Protein AF-A0A2R6M5D2-F1 (afdb_monomer_lite)

pLDDT: mean 83.25, std 9.96, range [59.75, 95.88]

Radius of gyration: 19.09 Å; chains: 1; bounding box: 32×17×62 Å

Foldseek 3Di:
DKDKDFDPVQAPDPVLVVVLVVVLCVLVVVLVVLVVVPDVDPVVSVVVSVVSVVVSVVSNVVSVVVNVVSRVVRIDIDDD

Sequence (80 aa):
MAEIRVPKGERPSYGKYVAYAVIGIFLVTPVDGTAARGVDSTVLGVVVLLIAGVLNVGVVFLMVQSLIEEWFDAAEIIEE

Structure (mmCIF, N/CA/C/O backbone):
data_AF-A0A2R6M5D2-F1
#
_entry.id   AF-A0A2R6M5D2-F1
#
loop_
_atom_site.group_PDB
_atom_site.id
_atom_site.type_symbol
_atom_site.label_atom_id
_atom_site.label_alt_id
_atom_site.label_comp_id
_atom_site.label_asym_id
_atom_site.label_entity_id
_atom_site.label_seq_id
_atom_site.pdbx_PDB_ins_code
_atom_site.Cartn_x
_atom_site.Cartn_y
_atom_site.Cartn_z
_atom_site.occupancy
_atom_site.B_iso_or_equiv
_atom_site.aut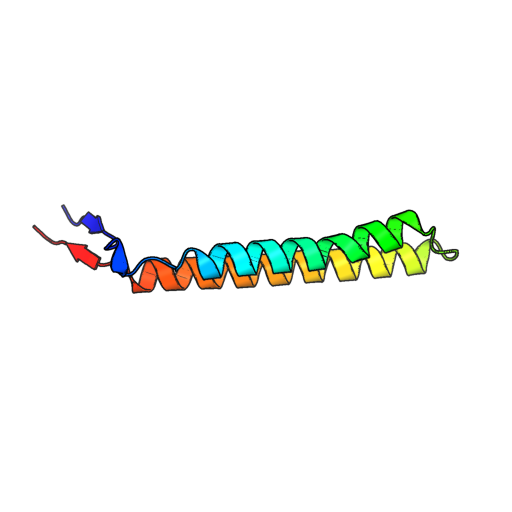h_seq_id
_atom_site.auth_comp_id
_atom_site.auth_asym_id
_atom_site.auth_atom_id
_atom_site.pdbx_PDB_model_num
ATOM 1 N N . MET A 1 1 ? -2.214 3.363 34.196 1.00 65.19 1 MET A N 1
ATOM 2 C CA . MET A 1 1 ? -1.479 3.971 33.047 1.00 65.19 1 MET A CA 1
ATOM 3 C C . MET A 1 1 ? -2.391 3.837 31.843 1.00 65.19 1 MET A C 1
ATOM 5 O O . MET A 1 1 ? -3.067 2.826 31.781 1.00 65.19 1 MET A O 1
ATOM 9 N N . ALA A 1 2 ? -2.441 4.800 30.920 1.00 76.00 2 ALA A N 1
ATOM 10 C CA . ALA A 1 2 ? -3.273 4.632 29.727 1.00 76.00 2 ALA A CA 1
ATOM 11 C C . ALA A 1 2 ? -2.687 3.530 28.822 1.00 76.00 2 ALA A C 1
ATOM 13 O O . ALA A 1 2 ? -1.524 3.627 28.420 1.00 76.00 2 ALA A O 1
ATOM 14 N N . GLU A 1 3 ? -3.462 2.483 28.531 1.00 85.44 3 GLU A N 1
ATOM 15 C CA . GLU A 1 3 ? -3.079 1.409 27.603 1.00 85.44 3 GLU A CA 1
ATOM 16 C C . GLU A 1 3 ? -3.778 1.628 26.254 1.00 85.44 3 GLU A C 1
ATOM 18 O O . GLU A 1 3 ? -4.993 1.810 26.201 1.00 85.44 3 GLU A O 1
ATOM 23 N N . ILE A 1 4 ? -3.013 1.612 25.156 1.00 84.44 4 ILE A N 1
ATOM 24 C CA . ILE A 1 4 ? -3.570 1.631 23.797 1.00 84.44 4 ILE A CA 1
ATOM 25 C C . ILE A 1 4 ? -3.812 0.188 23.370 1.00 84.44 4 ILE A C 1
ATOM 27 O O . ILE A 1 4 ? -2.867 -0.601 23.262 1.00 84.44 4 ILE A O 1
ATOM 31 N N . ARG A 1 5 ? -5.067 -0.155 23.080 1.00 88.56 5 ARG A N 1
ATOM 32 C CA . ARG A 1 5 ? -5.458 -1.500 22.656 1.00 88.56 5 ARG A CA 1
ATOM 33 C C . ARG A 1 5 ? -6.243 -1.446 21.354 1.00 88.56 5 ARG A C 1
ATOM 35 O O . ARG A 1 5 ? -7.110 -0.610 21.179 1.00 88.56 5 ARG A O 1
ATOM 42 N N . VAL A 1 6 ? -5.975 -2.405 20.466 1.00 86.88 6 VAL A N 1
ATOM 43 C CA . VAL A 1 6 ? -6.745 -2.588 19.226 1.00 86.88 6 VAL A CA 1
ATOM 44 C C . VAL A 1 6 ? -7.513 -3.915 19.290 1.00 86.88 6 VAL A C 1
ATOM 46 O O . VAL A 1 6 ? -6.876 -4.994 19.251 1.00 86.88 6 VAL A O 1
ATOM 49 N N . PRO A 1 7 ? -8.856 -3.882 19.406 1.00 87.75 7 PRO A N 1
ATOM 50 C CA . PRO A 1 7 ? -9.708 -5.066 19.424 1.00 87.75 7 PRO A CA 1
ATOM 51 C C . PRO A 1 7 ? -9.486 -5.943 18.189 1.00 87.75 7 PRO A C 1
ATOM 53 O O . PRO A 1 7 ? -9.357 -5.459 17.072 1.00 87.75 7 PRO A O 1
ATOM 56 N N . LYS A 1 8 ? -9.436 -7.272 18.357 1.00 83.25 8 LYS A N 1
ATOM 57 C CA . LYS A 1 8 ? -9.125 -8.196 17.244 1.00 83.25 8 LYS A CA 1
ATOM 58 C C . LYS A 1 8 ? -10.115 -8.117 16.075 1.00 83.25 8 LYS A C 1
ATOM 60 O O . LYS A 1 8 ? -9.706 -8.406 14.957 1.00 83.25 8 LYS A O 1
ATOM 65 N N . GLY A 1 9 ? -11.375 -7.772 16.345 1.00 84.88 9 GLY A N 1
ATOM 66 C CA . GLY A 1 9 ? -12.428 -7.653 15.332 1.00 84.88 9 GLY A CA 1
ATOM 67 C C . GLY A 1 9 ? -12.379 -6.360 14.518 1.00 84.88 9 GLY A C 1
ATOM 68 O O . GLY A 1 9 ? -12.993 -6.312 13.461 1.00 84.88 9 GLY A O 1
ATOM 69 N N . GLU A 1 10 ? -11.633 -5.357 14.982 1.00 85.81 10 GLU A N 1
ATOM 70 C CA . GLU A 1 10 ? -11.562 -4.024 14.362 1.00 85.81 10 GLU A CA 1
ATOM 71 C C . GLU A 1 10 ? -10.244 -3.788 13.619 1.00 85.81 10 GLU A C 1
ATOM 73 O O . GLU A 1 10 ? -10.029 -2.754 13.003 1.00 85.81 10 GLU A O 1
ATOM 78 N N . ARG A 1 11 ? -9.348 -4.778 13.638 1.00 88.88 11 ARG A N 1
ATOM 79 C CA . ARG A 1 11 ? -8.087 -4.728 12.895 1.00 88.88 11 ARG A CA 1
ATOM 80 C C . ARG A 1 11 ? -8.348 -4.769 11.391 1.00 88.88 11 ARG A C 1
ATOM 82 O O . ARG A 1 11 ? -9.291 -5.444 10.966 1.00 88.88 11 ARG A O 1
ATOM 89 N N . PRO A 1 12 ? -7.435 -4.208 10.580 1.00 89.56 12 PRO A N 1
ATOM 90 C CA . PRO A 1 12 ? -7.488 -4.369 9.138 1.00 89.56 12 PRO A CA 1
ATOM 91 C C . PRO A 1 12 ? -7.631 -5.831 8.726 1.00 89.56 12 PRO A C 1
ATOM 93 O O . PRO A 1 12 ? -6.942 -6.723 9.234 1.00 89.56 12 PRO A O 1
ATOM 96 N N . SER A 1 13 ? -8.538 -6.082 7.784 1.00 91.12 13 SER A N 1
ATOM 97 C CA . SER A 1 13 ? -8.837 -7.445 7.349 1.00 91.12 13 SER A CA 1
ATOM 98 C C . SER A 1 13 ? -7.630 -8.113 6.678 1.00 91.12 13 SER A C 1
ATOM 100 O O . SER A 1 13 ? -6.905 -7.496 5.895 1.00 91.12 13 SER A O 1
ATOM 102 N N . TYR A 1 14 ? -7.466 -9.426 6.885 1.00 88.19 14 TYR A N 1
ATOM 103 C CA . TYR A 1 14 ? -6.471 -10.225 6.154 1.00 88.19 14 TYR A CA 1
ATOM 104 C C . TYR A 1 14 ? -6.617 -10.101 4.629 1.00 88.19 14 TYR A C 1
ATOM 106 O O . TYR A 1 14 ? -5.619 -10.103 3.913 1.00 88.19 14 TYR A O 1
ATOM 114 N N . GLY A 1 15 ? -7.848 -9.935 4.131 1.00 89.38 15 GLY A N 1
ATOM 115 C CA . GLY A 1 15 ? -8.115 -9.716 2.709 1.00 89.38 15 GLY A CA 1
ATOM 116 C C . GLY A 1 15 ? -7.453 -8.448 2.163 1.00 89.38 15 GLY A C 1
ATOM 117 O O . GLY A 1 15 ? -6.902 -8.483 1.064 1.00 89.38 15 GLY A O 1
ATOM 118 N N . LYS A 1 16 ? -7.423 -7.360 2.945 1.00 90.62 16 LYS A N 1
ATOM 119 C CA . LYS A 1 16 ? -6.760 -6.102 2.564 1.00 90.62 16 LYS A CA 1
ATOM 120 C C . LYS A 1 16 ? -5.246 -6.283 2.438 1.00 90.62 16 LYS A C 1
ATOM 122 O O . LYS A 1 16 ? -4.659 -5.851 1.450 1.00 90.62 16 LYS A O 1
ATOM 127 N N . TYR A 1 17 ? -4.627 -7.015 3.366 1.00 90.81 17 TYR A N 1
ATOM 128 C CA . TYR A 1 17 ? -3.204 -7.364 3.277 1.00 90.81 17 TYR A CA 1
ATOM 129 C C . TYR A 1 17 ? -2.876 -8.198 2.035 1.00 90.81 17 TYR A C 1
ATOM 131 O O . TYR A 1 17 ? -1.905 -7.907 1.336 1.00 90.81 17 TYR A O 1
ATOM 139 N N . VAL A 1 18 ? -3.692 -9.213 1.735 1.00 93.31 18 VAL A N 1
ATOM 140 C CA . VAL A 1 18 ? -3.512 -10.048 0.537 1.00 93.31 18 VAL A CA 1
ATOM 141 C C . VAL A 1 18 ? -3.674 -9.214 -0.733 1.00 93.31 18 VAL A C 1
ATOM 143 O O . VAL A 1 18 ? -2.846 -9.318 -1.635 1.00 93.31 18 VAL A O 1
ATOM 146 N N . ALA A 1 19 ? -4.687 -8.346 -0.797 1.00 93.06 19 ALA A N 1
ATOM 147 C CA . ALA A 1 19 ? -4.891 -7.454 -1.934 1.00 93.06 19 ALA A CA 1
ATOM 148 C C . ALA A 1 19 ? -3.681 -6.533 -2.159 1.00 93.06 19 ALA A C 1
ATOM 150 O O . ALA A 1 19 ? -3.208 -6.408 -3.288 1.00 93.06 19 ALA A O 1
ATOM 151 N N . TYR 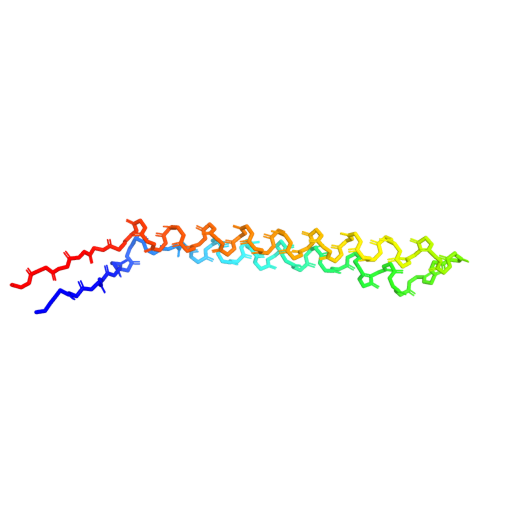A 1 20 ? -3.129 -5.946 -1.095 1.00 94.12 20 TYR A N 1
ATOM 152 C CA . TYR A 1 20 ? -1.951 -5.078 -1.187 1.00 94.12 20 TYR A CA 1
ATOM 153 C C . TYR A 1 20 ? -0.697 -5.838 -1.623 1.00 94.12 20 TYR A C 1
ATOM 155 O O . TYR A 1 20 ? 0.072 -5.332 -2.440 1.00 94.12 20 TYR A O 1
ATOM 163 N N . ALA A 1 21 ? -0.518 -7.077 -1.156 1.00 89.62 21 ALA A N 1
ATOM 164 C CA . ALA A 1 21 ? 0.565 -7.939 -1.623 1.00 89.62 21 ALA A CA 1
ATOM 165 C C . ALA A 1 21 ? 0.437 -8.253 -3.124 1.00 89.62 21 ALA A C 1
ATOM 167 O O . ALA A 1 21 ? 1.416 -8.150 -3.862 1.00 89.62 21 ALA A O 1
ATOM 168 N N . VAL A 1 22 ? -0.774 -8.574 -3.594 1.00 92.00 22 VAL A N 1
ATOM 169 C CA . VAL A 1 22 ? -1.051 -8.823 -5.017 1.00 92.00 22 VAL A CA 1
ATOM 170 C C . VAL A 1 22 ? -0.758 -7.576 -5.855 1.00 92.00 22 V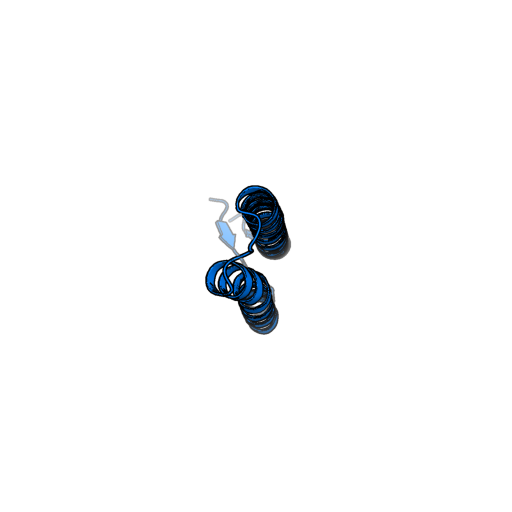AL A C 1
ATOM 172 O O . VAL A 1 22 ? -0.041 -7.672 -6.850 1.00 92.00 22 VAL A O 1
ATOM 175 N N . ILE A 1 23 ? -1.240 -6.404 -5.432 1.00 90.81 23 ILE A N 1
ATOM 176 C CA . ILE A 1 23 ? -0.964 -5.125 -6.105 1.00 90.81 23 ILE A CA 1
ATOM 177 C C . ILE A 1 23 ? 0.547 -4.868 -6.176 1.00 90.81 23 ILE A C 1
ATOM 179 O O . ILE A 1 23 ? 1.058 -4.548 -7.248 1.00 90.81 23 ILE A O 1
ATOM 183 N N . GLY A 1 24 ? 1.276 -5.069 -5.074 1.00 86.62 24 GLY A N 1
ATOM 184 C CA . GLY A 1 24 ? 2.732 -4.918 -5.033 1.00 86.62 24 GLY A CA 1
ATOM 185 C C . GLY A 1 24 ? 3.459 -5.814 -6.041 1.00 86.62 24 GLY A C 1
ATOM 186 O O . GLY A 1 24 ? 4.327 -5.341 -6.772 1.00 86.62 24 GLY A O 1
ATOM 187 N N . ILE A 1 25 ? 3.065 -7.086 -6.150 1.00 85.31 25 ILE A N 1
ATOM 188 C CA . ILE A 1 25 ? 3.639 -8.021 -7.132 1.00 85.31 25 ILE A CA 1
ATOM 189 C C . ILE A 1 25 ? 3.379 -7.535 -8.565 1.00 85.31 25 ILE A C 1
ATOM 191 O O . ILE A 1 25 ? 4.300 -7.496 -9.387 1.00 85.31 25 ILE A O 1
ATOM 195 N N . PHE A 1 26 ? 2.146 -7.117 -8.867 1.00 83.94 26 PHE A N 1
ATOM 196 C CA . PHE A 1 26 ? 1.783 -6.604 -10.193 1.00 83.94 26 PHE A CA 1
ATOM 197 C C . PHE A 1 26 ? 2.503 -5.308 -10.563 1.00 83.94 26 PHE A C 1
ATOM 199 O O . PHE A 1 26 ? 2.717 -5.053 -11.744 1.00 83.94 26 PHE A O 1
ATOM 206 N N . LEU A 1 27 ? 2.887 -4.505 -9.577 1.00 82.50 27 LEU A N 1
ATOM 207 C CA . LEU A 1 27 ? 3.626 -3.264 -9.770 1.00 82.50 27 LEU A CA 1
ATOM 208 C C . LEU A 1 27 ? 5.117 -3.497 -10.060 1.00 82.50 27 LEU A C 1
ATOM 210 O O . LEU A 1 27 ? 5.705 -2.790 -10.879 1.00 82.50 27 LEU A O 1
ATOM 214 N N . VAL A 1 28 ? 5.731 -4.511 -9.446 1.00 74.88 28 VAL A N 1
ATOM 215 C CA . VAL A 1 28 ? 7.158 -4.831 -9.651 1.00 74.88 28 VAL A CA 1
ATOM 216 C C . VAL A 1 28 ? 7.390 -5.634 -10.937 1.00 74.88 28 VAL A C 1
ATOM 218 O O . VAL A 1 28 ? 8.348 -5.376 -11.662 1.00 74.88 28 VAL A O 1
ATOM 221 N N . THR A 1 29 ? 6.474 -6.540 -11.292 1.00 74.19 29 THR A N 1
ATOM 222 C CA . THR A 1 29 ? 6.631 -7.453 -12.446 1.00 74.19 29 THR A CA 1
ATOM 223 C C . THR A 1 29 ? 6.931 -6.749 -13.794 1.00 74.19 29 THR A C 1
ATOM 225 O O . THR A 1 29 ? 7.788 -7.225 -14.544 1.00 74.19 29 THR A O 1
ATOM 228 N N . PRO A 1 30 ? 6.292 -5.615 -14.155 1.00 68.19 30 PRO A N 1
ATOM 229 C CA . PRO A 1 30 ? 6.586 -4.891 -15.394 1.00 68.19 30 PRO A CA 1
ATOM 230 C C . PRO A 1 30 ? 7.949 -4.191 -15.376 1.00 68.19 30 PRO A C 1
ATOM 232 O O . PRO A 1 30 ? 8.574 -4.046 -16.429 1.00 68.19 30 PRO A O 1
ATOM 235 N N . VAL A 1 31 ? 8.419 -3.759 -14.202 1.00 68.12 31 VAL A N 1
ATOM 236 C CA . VAL A 1 31 ? 9.748 -3.148 -14.026 1.00 68.12 31 VAL A CA 1
ATOM 237 C C . VAL A 1 31 ? 10.835 -4.179 -14.327 1.00 68.12 31 VAL A C 1
ATOM 239 O O . VAL A 1 31 ? 11.732 -3.912 -15.125 1.00 68.12 31 VAL A O 1
ATOM 242 N N . ASP A 1 32 ? 10.686 -5.400 -13.816 1.00 68.12 32 ASP A N 1
ATOM 243 C CA . ASP A 1 32 ? 11.601 -6.505 -14.125 1.00 68.12 32 ASP A CA 1
ATOM 244 C C . ASP A 1 32 ? 11.534 -6.897 -15.608 1.00 68.12 32 ASP A C 1
ATOM 246 O O . ASP A 1 32 ? 12.559 -7.101 -16.261 1.00 68.12 32 ASP A O 1
ATOM 250 N N . GLY A 1 33 ? 10.326 -6.939 -16.180 1.00 65.75 33 GLY A N 1
ATOM 251 C CA . GLY A 1 33 ? 10.123 -7.247 -17.596 1.00 65.75 33 GLY A CA 1
ATOM 252 C C . GLY A 1 33 ? 10.715 -6.200 -18.548 1.00 65.75 33 GLY A C 1
ATOM 253 O O . GLY A 1 33 ? 11.211 -6.556 -19.617 1.00 65.75 33 GLY A O 1
ATOM 254 N N . THR A 1 34 ? 10.692 -4.918 -18.176 1.00 65.56 34 THR A N 1
ATOM 255 C CA . THR A 1 34 ? 11.309 -3.833 -18.961 1.00 65.56 34 THR A CA 1
ATOM 256 C C . THR A 1 34 ? 12.827 -3.802 -18.811 1.00 65.56 34 THR A C 1
ATOM 258 O O . THR A 1 34 ? 13.516 -3.588 -19.808 1.00 65.56 34 THR A O 1
ATOM 261 N N . ALA A 1 35 ? 13.357 -4.106 -17.623 1.00 65.69 35 ALA A N 1
ATOM 262 C CA . ALA A 1 35 ? 14.792 -4.286 -17.412 1.00 65.69 35 ALA A CA 1
ATOM 263 C C . ALA A 1 35 ? 15.342 -5.491 -18.202 1.00 65.69 35 ALA A C 1
ATOM 265 O O . ALA A 1 35 ? 16.390 -5.391 -18.840 1.00 65.69 35 ALA A O 1
ATOM 266 N N . ALA A 1 36 ? 14.609 -6.610 -18.226 1.00 64.12 36 ALA A N 1
ATOM 267 C CA . ALA A 1 36 ? 15.015 -7.839 -18.911 1.00 64.12 36 ALA A CA 1
ATOM 268 C C . ALA A 1 36 ? 14.958 -7.748 -20.446 1.00 64.12 36 ALA A C 1
ATOM 270 O O . ALA A 1 36 ? 15.670 -8.480 -21.132 1.00 64.12 36 ALA A O 1
ATOM 271 N N . ARG A 1 37 ? 14.112 -6.869 -21.000 1.00 68.06 37 ARG A N 1
ATOM 272 C CA . ARG A 1 37 ? 13.910 -6.740 -22.453 1.00 68.06 37 ARG A CA 1
ATOM 273 C C . ARG A 1 37 ? 14.906 -5.829 -23.164 1.00 68.06 37 ARG A C 1
ATOM 275 O O . ARG A 1 37 ? 14.787 -5.704 -24.374 1.00 68.06 37 ARG A O 1
ATOM 282 N N . GLY A 1 38 ? 15.872 -5.243 -22.450 1.00 59.75 38 GLY A N 1
ATOM 283 C CA . GLY A 1 38 ? 16.954 -4.462 -23.053 1.00 59.75 38 GLY A CA 1
ATOM 284 C C . GLY A 1 38 ? 16.419 -3.322 -23.916 1.00 59.75 38 GLY A C 1
ATOM 285 O O . GLY A 1 38 ? 16.388 -3.422 -25.134 1.00 59.75 38 GLY A O 1
ATOM 286 N N . VAL A 1 39 ? 15.955 -2.241 -23.288 1.00 63.84 39 VAL A N 1
ATOM 287 C CA . VAL A 1 39 ? 15.490 -1.060 -24.027 1.00 63.84 39 VAL A CA 1
ATOM 288 C C . VAL A 1 39 ? 16.639 -0.536 -24.902 1.00 63.84 39 VAL A C 1
ATOM 290 O O . VAL A 1 39 ? 17.644 -0.066 -24.372 1.00 63.84 39 VAL A O 1
ATOM 293 N N . ASP A 1 40 ? 16.472 -0.588 -26.229 1.00 66.06 40 ASP A N 1
ATOM 294 C CA . ASP A 1 40 ? 17.476 -0.196 -27.242 1.00 66.06 40 ASP A CA 1
ATOM 295 C C . ASP A 1 40 ? 17.986 1.255 -27.092 1.00 66.06 40 ASP A C 1
ATOM 297 O O . ASP A 1 40 ? 19.028 1.631 -27.625 1.00 66.06 40 ASP A O 1
ATOM 301 N N . SER A 1 41 ? 17.269 2.084 -26.326 1.00 64.19 41 SER A N 1
ATOM 302 C CA . SER A 1 41 ? 17.702 3.406 -25.877 1.00 64.19 41 SER A CA 1
ATOM 303 C C . SER A 1 41 ? 18.030 3.368 -24.384 1.00 64.19 41 SER A C 1
ATOM 305 O O . SER A 1 41 ? 17.129 3.394 -23.541 1.00 64.19 41 SER A O 1
ATOM 307 N N . THR A 1 42 ? 19.325 3.365 -24.046 1.00 69.44 42 THR A N 1
ATOM 308 C CA . THR A 1 42 ? 19.814 3.338 -22.654 1.00 69.44 42 THR A CA 1
ATOM 309 C C . THR A 1 42 ? 19.186 4.441 -21.795 1.00 69.44 42 THR A C 1
ATOM 311 O O . THR A 1 42 ? 18.861 4.213 -20.636 1.00 69.44 42 THR A O 1
ATOM 314 N N . VAL A 1 43 ? 18.958 5.631 -22.362 1.00 78.94 43 VAL A N 1
ATOM 315 C CA . VAL A 1 43 ? 18.405 6.778 -21.624 1.00 78.94 43 VAL A CA 1
ATOM 316 C C . VAL A 1 43 ? 16.901 6.635 -21.399 1.00 78.94 43 VAL A C 1
ATOM 318 O O . VAL A 1 43 ? 16.437 6.805 -20.273 1.00 78.94 43 VAL A O 1
ATOM 321 N N . LEU A 1 44 ? 16.131 6.296 -22.439 1.00 76.94 44 LEU A N 1
ATOM 322 C CA . LEU A 1 44 ? 14.678 6.159 -22.312 1.00 76.94 44 LEU A CA 1
ATOM 323 C C . LEU A 1 44 ? 14.319 5.001 -21.370 1.00 76.94 44 LEU A C 1
ATOM 325 O O . LEU A 1 44 ? 13.423 5.142 -20.541 1.00 76.94 44 LEU A O 1
ATOM 329 N N . GLY A 1 45 ? 15.057 3.889 -21.447 1.00 76.50 45 GLY A N 1
ATOM 330 C CA . GLY A 1 45 ? 14.872 2.743 -20.556 1.00 76.50 45 GLY A CA 1
ATOM 331 C C . GLY A 1 45 ? 15.114 3.088 -19.090 1.00 76.50 45 GLY A C 1
ATOM 332 O O . GLY A 1 45 ? 14.290 2.756 -18.242 1.00 76.50 45 GLY A O 1
ATOM 333 N N . VAL A 1 46 ? 16.191 3.822 -18.789 1.00 78.25 46 VAL A N 1
ATOM 334 C CA . VAL A 1 46 ? 16.492 4.267 -17.418 1.00 78.25 46 VAL A CA 1
ATOM 335 C C . VAL A 1 46 ? 15.419 5.220 -16.889 1.00 78.25 46 VAL A C 1
ATOM 337 O O . VAL A 1 46 ? 14.984 5.066 -15.750 1.00 78.25 46 VAL A O 1
ATOM 340 N N . VAL A 1 47 ? 14.945 6.169 -17.702 1.00 83.56 47 VAL A N 1
ATOM 341 C CA . VAL A 1 47 ? 13.875 7.098 -17.295 1.00 83.56 47 VAL A CA 1
ATOM 342 C C . VAL A 1 47 ? 12.576 6.347 -16.998 1.00 83.56 47 VAL A C 1
ATOM 344 O O . VAL A 1 47 ? 11.951 6.599 -15.970 1.00 83.56 47 VAL A O 1
ATOM 347 N N .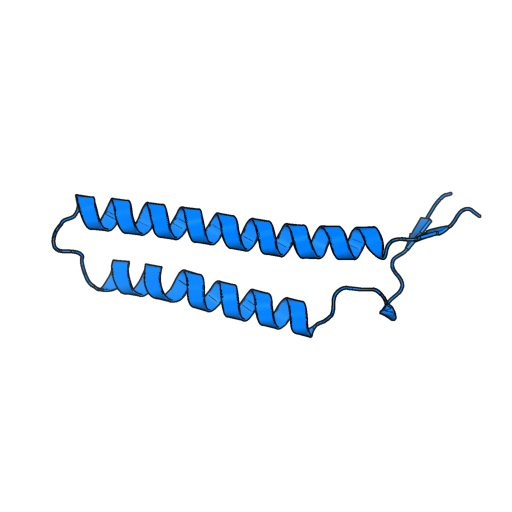 VAL A 1 48 ? 12.189 5.396 -17.851 1.00 81.75 48 VAL A N 1
ATOM 348 C CA . VAL A 1 48 ? 10.987 4.574 -17.638 1.00 81.75 48 VAL A CA 1
ATOM 349 C C . VAL A 1 48 ? 11.108 3.738 -16.364 1.00 81.75 48 VAL A C 1
ATOM 351 O O . VAL A 1 48 ? 10.169 3.716 -15.569 1.00 81.75 48 VAL A O 1
ATOM 354 N N . LEU A 1 49 ? 12.262 3.108 -16.127 1.00 81.50 49 LEU A N 1
ATOM 355 C CA . LEU A 1 49 ? 12.514 2.334 -14.907 1.00 81.50 49 LEU A CA 1
ATOM 356 C C . LEU A 1 49 ? 12.459 3.209 -13.649 1.00 81.50 49 LEU A C 1
ATOM 358 O O . LEU A 1 49 ? 11.862 2.803 -12.654 1.00 81.50 49 LEU A O 1
ATOM 362 N N . LEU A 1 50 ? 13.027 4.418 -13.691 1.00 84.81 50 LEU A N 1
ATOM 363 C CA . LEU A 1 50 ? 12.972 5.362 -12.572 1.00 84.81 50 LEU A CA 1
ATOM 364 C C . LEU A 1 50 ? 11.541 5.822 -12.283 1.00 84.81 50 LEU A C 1
ATOM 366 O O . LEU A 1 50 ? 11.124 5.807 -11.127 1.00 84.81 50 LEU A O 1
ATOM 370 N N . ILE A 1 51 ? 10.774 6.190 -13.314 1.00 85.81 51 ILE A N 1
ATOM 371 C CA . ILE A 1 51 ? 9.368 6.589 -13.155 1.00 85.81 51 ILE A CA 1
ATOM 372 C C . ILE A 1 51 ? 8.559 5.434 -12.563 1.00 85.81 51 ILE A C 1
ATOM 374 O O . ILE A 1 51 ? 7.825 5.634 -11.597 1.00 85.81 51 ILE A O 1
ATOM 378 N N . ALA A 1 52 ? 8.719 4.223 -13.099 1.00 84.19 52 ALA A N 1
ATOM 379 C CA . ALA A 1 52 ? 8.013 3.051 -12.598 1.00 84.19 52 ALA A CA 1
ATOM 380 C C . ALA A 1 52 ? 8.403 2.726 -11.146 1.00 84.19 52 ALA A C 1
ATOM 382 O O . ALA A 1 52 ? 7.530 2.471 -10.319 1.00 84.19 52 ALA A O 1
ATOM 383 N N . GLY A 1 53 ? 9.690 2.821 -10.800 1.00 85.31 53 GLY A N 1
ATOM 384 C CA . GLY A 1 53 ? 10.172 2.652 -9.429 1.00 85.31 53 GLY A CA 1
ATOM 385 C C . GLY A 1 53 ? 9.574 3.672 -8.455 1.00 85.31 53 GLY A C 1
ATOM 386 O O . GLY A 1 53 ? 9.086 3.291 -7.392 1.00 85.31 53 GLY A O 1
ATOM 387 N N . VAL A 1 54 ? 9.542 4.956 -8.828 1.00 89.62 54 VAL A N 1
ATOM 388 C CA . VAL A 1 54 ? 8.940 6.021 -8.003 1.00 89.62 54 VAL A CA 1
ATOM 389 C C . VAL A 1 54 ? 7.441 5.794 -7.815 1.00 89.62 54 VAL A C 1
ATOM 391 O O . VAL A 1 54 ? 6.948 5.890 -6.690 1.00 89.62 54 VAL A O 1
ATOM 394 N N . LEU A 1 55 ? 6.718 5.453 -8.885 1.00 88.62 55 LEU A N 1
ATOM 395 C CA . LEU A 1 55 ? 5.289 5.144 -8.804 1.00 88.62 55 LEU A CA 1
ATOM 396 C C . LEU A 1 55 ? 5.027 3.939 -7.894 1.00 88.62 55 LEU A C 1
ATOM 398 O O . LEU A 1 55 ? 4.138 4.006 -7.048 1.00 88.62 55 LEU A O 1
ATOM 402 N N . ASN A 1 56 ? 5.835 2.882 -7.997 1.00 88.38 56 ASN A N 1
ATOM 403 C CA . ASN A 1 56 ? 5.718 1.702 -7.142 1.00 88.38 56 ASN A CA 1
ATOM 404 C C . ASN A 1 56 ? 5.904 2.044 -5.664 1.00 88.38 56 ASN A C 1
ATOM 406 O O . ASN A 1 56 ? 5.080 1.653 -4.837 1.00 88.38 56 ASN A O 1
ATOM 410 N N . VAL A 1 57 ? 6.947 2.810 -5.332 1.00 89.50 57 VAL A N 1
ATOM 411 C CA . VAL A 1 57 ? 7.182 3.272 -3.956 1.00 89.50 57 VAL A CA 1
ATOM 412 C C . VAL A 1 57 ? 6.014 4.127 -3.467 1.00 89.50 57 VAL A C 1
ATOM 414 O O . VAL A 1 57 ? 5.547 3.925 -2.349 1.00 89.50 57 VAL A O 1
ATOM 417 N N . GLY A 1 58 ? 5.499 5.031 -4.305 1.00 92.50 58 GLY A N 1
ATOM 418 C CA . GLY A 1 58 ? 4.342 5.862 -3.974 1.00 92.50 58 GLY A CA 1
ATOM 419 C C . GLY A 1 58 ? 3.092 5.038 -3.662 1.00 92.50 58 GLY A C 1
ATOM 420 O O . GLY A 1 58 ? 2.440 5.271 -2.646 1.00 92.50 58 GLY A O 1
ATOM 421 N N . VAL A 1 59 ? 2.781 4.029 -4.479 1.00 91.69 59 VAL A N 1
ATOM 422 C CA . VAL A 1 59 ? 1.623 3.157 -4.233 1.00 91.69 59 VAL A CA 1
ATOM 423 C C . VAL A 1 59 ? 1.810 2.334 -2.958 1.00 91.69 59 VAL A C 1
ATOM 425 O O . VAL A 1 59 ? 0.888 2.260 -2.148 1.00 91.69 59 VAL A O 1
ATOM 428 N N . VAL A 1 60 ? 2.998 1.764 -2.727 1.00 90.62 60 VAL A N 1
ATOM 429 C CA . VAL A 1 60 ? 3.302 1.044 -1.475 1.00 90.62 60 VAL A CA 1
ATOM 430 C C . VAL A 1 60 ? 3.138 1.958 -0.265 1.00 90.62 60 VAL A C 1
ATOM 432 O O . VAL A 1 60 ? 2.534 1.552 0.726 1.00 90.62 60 VAL A O 1
ATOM 435 N N . PHE A 1 61 ? 3.613 3.197 -0.355 1.00 94.19 61 PHE A N 1
ATOM 436 C CA . PHE A 1 61 ? 3.476 4.175 0.715 1.00 94.19 61 PHE A CA 1
ATOM 437 C C . PHE A 1 61 ? 2.005 4.477 1.035 1.00 94.19 61 PHE A C 1
ATOM 439 O O . PHE A 1 61 ? 1.617 4.404 2.198 1.00 94.19 61 PHE A O 1
ATOM 446 N N . LEU A 1 62 ? 1.170 4.719 0.018 1.00 94.62 62 LEU A N 1
ATOM 447 C CA . LEU A 1 62 ? -0.270 4.953 0.197 1.00 94.62 62 LEU A CA 1
ATOM 448 C C . LEU A 1 62 ? -0.994 3.735 0.790 1.00 94.62 62 LEU A C 1
ATOM 450 O O . LEU A 1 62 ? -1.839 3.878 1.673 1.00 94.62 62 LEU A O 1
ATOM 454 N N . MET A 1 63 ? -0.644 2.526 0.343 1.00 94.12 63 MET A N 1
ATOM 455 C CA . MET A 1 63 ? -1.196 1.287 0.898 1.00 94.12 63 MET A CA 1
ATOM 456 C C . MET A 1 63 ? -0.842 1.137 2.383 1.00 94.12 63 MET A C 1
ATOM 458 O O . MET A 1 63 ? -1.713 0.842 3.201 1.00 94.12 63 MET A O 1
ATOM 462 N N . VAL A 1 64 ? 0.418 1.376 2.751 1.00 93.31 64 VAL A N 1
ATOM 463 C CA . VAL A 1 64 ? 0.863 1.314 4.150 1.00 93.31 64 VAL A CA 1
ATOM 464 C C . VAL A 1 64 ? 0.185 2.394 4.993 1.00 93.31 64 VAL A C 1
ATOM 466 O O . VAL A 1 64 ? -0.307 2.070 6.072 1.00 93.31 64 VAL A O 1
ATOM 469 N N . GLN A 1 65 ? 0.089 3.635 4.506 1.00 95.88 65 GLN A N 1
ATOM 470 C CA . GLN A 1 65 ? -0.636 4.704 5.203 1.00 95.88 65 GLN A CA 1
ATOM 471 C C . GLN A 1 65 ? -2.091 4.318 5.473 1.00 95.88 65 GLN A C 1
ATOM 473 O O . GLN A 1 65 ? -2.538 4.412 6.609 1.00 95.88 65 GLN A O 1
ATOM 478 N N . SER A 1 66 ? -2.786 3.772 4.475 1.00 94.69 66 SER A N 1
ATOM 479 C CA . SER A 1 66 ? -4.168 3.313 4.637 1.00 94.69 66 SER A CA 1
ATOM 480 C C . SER A 1 66 ? -4.328 2.203 5.686 1.00 94.69 66 SER A C 1
ATOM 482 O O . SER A 1 66 ? -5.383 2.103 6.308 1.00 94.69 66 SER A O 1
ATOM 484 N N . LEU A 1 67 ? -3.325 1.336 5.878 1.00 94.44 67 LEU A N 1
ATOM 485 C CA . LEU A 1 67 ? -3.357 0.354 6.970 1.00 94.44 67 LEU A CA 1
ATOM 486 C C . LEU A 1 67 ? -3.128 1.028 8.315 1.00 94.44 67 LEU A C 1
ATOM 488 O O . LEU A 1 67 ? -3.807 0.696 9.277 1.00 94.44 67 LEU A O 1
ATOM 492 N N . ILE A 1 68 ? -2.160 1.939 8.385 1.00 93.00 68 ILE A N 1
ATOM 493 C CA . ILE A 1 68 ? -1.827 2.661 9.612 1.00 93.00 68 ILE A CA 1
ATOM 494 C C . ILE A 1 68 ? -3.035 3.458 10.112 1.00 93.00 68 ILE A C 1
ATOM 496 O O . ILE A 1 68 ? -3.345 3.380 11.295 1.00 93.00 68 ILE A O 1
ATOM 500 N N . GLU A 1 69 ? -3.730 4.171 9.225 1.00 93.38 69 GLU A N 1
ATOM 501 C CA . GLU A 1 69 ? -4.958 4.909 9.552 1.00 93.38 69 GLU A CA 1
ATOM 502 C C . GLU A 1 69 ? -6.024 3.980 10.137 1.00 93.38 69 GLU A C 1
ATOM 504 O O . GLU A 1 69 ? -6.513 4.226 11.230 1.00 93.38 69 GLU A O 1
ATOM 509 N N . GLU A 1 70 ? -6.290 2.845 9.491 1.00 92.38 70 GLU A N 1
ATOM 510 C CA . GLU A 1 70 ? -7.271 1.869 9.981 1.00 92.38 70 GLU A CA 1
ATOM 511 C C . GLU A 1 70 ? -6.861 1.251 11.332 1.00 92.38 70 GLU A C 1
ATOM 513 O O . GLU A 1 70 ? -7.707 0.983 12.180 1.00 92.38 70 GLU A O 1
ATOM 518 N N . TRP A 1 71 ? -5.559 1.063 11.577 1.00 91.81 71 TRP A N 1
ATOM 519 C CA . TRP A 1 71 ? -5.054 0.639 12.887 1.00 91.81 71 TRP A CA 1
ATOM 520 C C . TRP A 1 71 ? -5.236 1.701 13.973 1.00 91.81 71 TRP A C 1
ATOM 522 O O . TRP A 1 71 ? -5.480 1.332 15.120 1.00 91.81 71 TRP A O 1
ATOM 532 N N . PHE A 1 72 ? -5.082 2.984 13.638 1.00 91.69 72 PHE A N 1
ATOM 533 C CA . PHE A 1 72 ? -5.299 4.082 14.579 1.00 91.69 72 PHE A CA 1
ATOM 534 C C . PHE A 1 72 ? -6.782 4.322 14.851 1.00 91.69 72 PHE A C 1
ATOM 536 O O . PHE A 1 72 ? -7.140 4.548 16.002 1.00 91.69 72 PHE A O 1
ATOM 543 N N . ASP A 1 73 ? -7.635 4.213 13.835 1.00 89.94 73 ASP A N 1
ATOM 544 C CA . ASP A 1 73 ? -9.086 4.349 13.984 1.00 89.94 73 ASP A CA 1
ATOM 545 C C . ASP A 1 73 ? -9.673 3.239 14.866 1.00 89.94 73 ASP A C 1
ATOM 547 O O . ASP A 1 73 ? -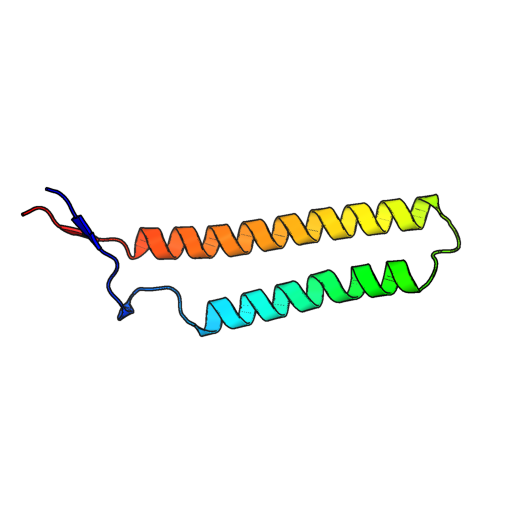10.611 3.474 15.622 1.00 89.94 73 ASP A O 1
ATOM 551 N N . ALA A 1 74 ? -9.087 2.041 14.810 1.00 89.62 74 ALA A N 1
ATOM 552 C CA . ALA A 1 74 ? -9.450 0.907 15.656 1.00 89.62 74 ALA A CA 1
ATOM 553 C C . ALA A 1 74 ? -8.777 0.923 17.044 1.00 89.62 74 ALA A C 1
ATOM 555 O O . ALA A 1 74 ? -8.939 -0.020 17.825 1.00 89.62 74 ALA A O 1
ATOM 556 N N . ALA A 1 75 ? -7.939 1.920 17.344 1.00 89.75 75 ALA A N 1
ATOM 557 C CA . ALA A 1 75 ? -7.231 1.995 18.613 1.00 89.75 75 ALA A CA 1
ATOM 558 C C . ALA A 1 75 ? -8.097 2.659 19.688 1.00 89.75 75 ALA A C 1
ATOM 560 O O . ALA A 1 75 ? -8.485 3.820 19.582 1.00 89.75 75 ALA A O 1
ATOM 561 N N . GLU A 1 76 ? -8.331 1.933 20.774 1.00 87.00 76 GLU A N 1
ATOM 562 C CA . GLU A 1 76 ? -9.018 2.426 21.962 1.00 87.00 76 GLU A CA 1
ATOM 563 C C . GLU A 1 76 ? -7.992 2.760 23.056 1.00 87.00 76 GLU A C 1
ATOM 565 O O . GLU A 1 76 ? -7.031 2.013 23.276 1.00 87.00 76 GLU A O 1
ATOM 570 N N . ILE A 1 77 ? -8.201 3.878 23.760 1.00 83.81 77 ILE A N 1
ATOM 571 C CA . ILE A 1 77 ? -7.420 4.254 24.946 1.00 83.81 77 ILE A CA 1
ATOM 572 C C . ILE A 1 77 ? -8.185 3.780 26.180 1.00 83.81 77 ILE A C 1
ATOM 574 O O . ILE A 1 77 ? -9.302 4.231 26.432 1.00 83.81 77 ILE A O 1
ATOM 578 N N . ILE A 1 78 ? -7.579 2.884 26.955 1.00 78.38 78 ILE A N 1
ATOM 579 C CA . ILE A 1 78 ? -8.133 2.402 28.221 1.00 78.38 78 ILE A CA 1
ATOM 580 C C . ILE A 1 78 ? -7.460 3.186 29.350 1.00 78.38 78 ILE A C 1
ATOM 582 O O . ILE A 1 78 ? -6.263 3.021 29.597 1.00 78.38 78 ILE A O 1
ATOM 586 N N . GLU A 1 79 ? -8.221 4.055 30.016 1.00 74.31 79 GLU A N 1
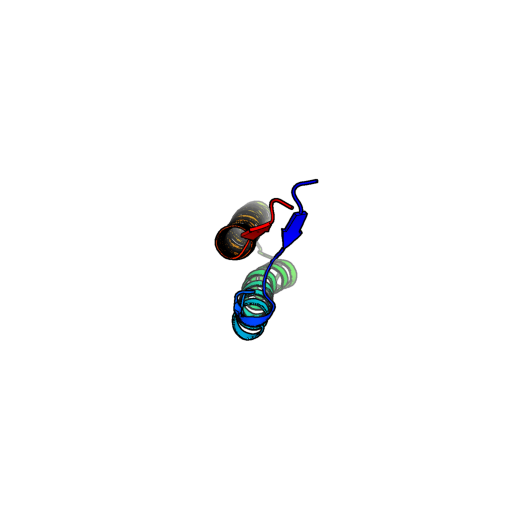ATOM 587 C CA . GLU A 1 79 ? -7.818 4.697 31.271 1.00 74.31 79 GLU A CA 1
ATOM 588 C C . GLU A 1 79 ? -8.313 3.831 32.444 1.00 74.31 79 GLU A C 1
ATOM 590 O O . GLU A 1 79 ? -9.515 3.609 32.579 1.00 74.31 79 GLU A O 1
ATOM 595 N N . GLU A 1 80 ? -7.380 3.288 33.238 1.00 61.50 80 GLU A N 1
ATOM 596 C CA . GLU A 1 80 ? -7.663 2.581 34.505 1.00 61.50 80 GLU A CA 1
ATOM 597 C C . GLU A 1 80 ? -8.116 3.526 35.623 1.00 61.50 80 GLU A C 1
ATOM 599 O O . GLU A 1 80 ? -7.452 4.576 35.808 1.00 61.50 80 GLU A O 1
#

Secondary structure (DSSP, 8-state):
-PEEE--TTTSPPHHHHHHHHHHHHHHHHHHHHHHHT--SSHHHHHHHHHHHHHHHHHHHHHHHHHHHHHHHHTPEEE--